Protein AF-A0A965M5K5-F1 (afdb_monomer)

Solvent-accessible surface area (backbone atoms only — not comparable to full-atom values): 6893 Å² total; per-residue (Å²): 137,81,85,82,77,78,61,75,72,68,76,51,75,85,61,80,86,78,63,58,69,83,73,72,34,47,52,85,70,65,74,43,80,76,83,81,88,82,84,82,57,75,68,66,70,62,76,50,98,75,80,91,78,84,81,61,47,14,80,85,69,72,48,99,52,55,62,46,61,48,78,47,70,35,86,67,61,70,53,76,47,80,55,97,96,39,81,46,77,50,40,54,77,40,76,48,77,44,83,87

pLDDT: mean 80.86, std 11.55, range [38.19, 95.94]

Structure (mmCIF, N/CA/C/O backbone):
data_AF-A0A965M5K5-F1
#
_entry.id   AF-A0A965M5K5-F1
#
loop_
_atom_site.group_PDB
_atom_site.id
_atom_site.type_symbol
_atom_site.label_atom_id
_atom_site.label_alt_id
_atom_site.label_comp_id
_atom_site.label_asym_id
_atom_site.label_entity_id
_atom_site.label_seq_id
_atom_site.pdbx_PDB_ins_code
_atom_site.Cartn_x
_atom_site.Cartn_y
_atom_site.Cartn_z
_atom_site.occupancy
_atom_site.B_iso_or_equiv
_atom_site.auth_seq_id
_atom_site.auth_comp_id
_atom_site.auth_asym_id
_atom_site.auth_atom_id
_atom_site.pdbx_PDB_model_num
ATOM 1 N N . MET A 1 1 ? 23.836 59.073 -7.704 1.00 39.19 1 MET A N 1
ATOM 2 C CA . MET A 1 1 ? 23.364 57.745 -7.252 1.00 39.19 1 MET A CA 1
ATOM 3 C C . MET A 1 1 ? 23.164 56.865 -8.479 1.00 39.19 1 MET A C 1
ATOM 5 O O . MET A 1 1 ? 22.210 57.086 -9.209 1.00 39.19 1 MET A O 1
ATOM 9 N N . LYS A 1 2 ? 24.096 55.951 -8.784 1.00 38.19 2 LYS A N 1
ATOM 10 C CA . LYS A 1 2 ? 23.910 54.954 -9.852 1.00 38.19 2 LYS A CA 1
ATOM 11 C C . LYS A 1 2 ? 23.387 53.677 -9.200 1.00 38.19 2 LYS A C 1
ATOM 13 O O . LYS A 1 2 ? 24.082 53.093 -8.379 1.00 38.19 2 LYS A O 1
ATOM 18 N N . SER A 1 3 ? 22.157 53.302 -9.537 1.00 51.09 3 SER A N 1
ATOM 19 C CA . SER A 1 3 ? 21.586 51.998 -9.202 1.00 51.09 3 SER A CA 1
ATOM 20 C C . SER A 1 3 ? 22.392 50.924 -9.935 1.00 51.09 3 SER A C 1
ATOM 22 O O . SER A 1 3 ? 22.411 50.906 -11.168 1.00 51.09 3 SER A O 1
ATOM 24 N N . SER A 1 4 ? 23.128 50.089 -9.199 1.00 51.69 4 SER A N 1
ATOM 25 C CA . SER A 1 4 ? 23.820 48.936 -9.771 1.00 51.69 4 SER A CA 1
ATOM 26 C C . SER A 1 4 ? 22.799 47.823 -9.990 1.00 51.69 4 SER A C 1
ATOM 28 O O . SER A 1 4 ? 22.407 47.136 -9.048 1.00 51.69 4 SER A O 1
ATOM 30 N N . SER A 1 5 ? 22.347 47.647 -11.228 1.00 59.56 5 SER A N 1
ATOM 31 C CA . SER A 1 5 ? 21.638 46.432 -11.617 1.00 59.56 5 SER A CA 1
ATOM 32 C C . SER A 1 5 ? 22.672 45.332 -11.846 1.00 59.56 5 SER A C 1
ATOM 34 O O . SER A 1 5 ? 23.463 45.391 -12.787 1.00 59.56 5 SER A O 1
ATOM 36 N N . THR A 1 6 ? 22.701 44.337 -10.962 1.00 60.0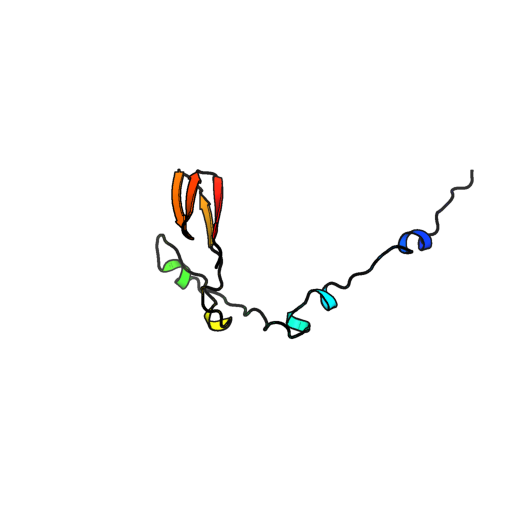6 6 THR A N 1
ATOM 37 C CA . THR A 1 6 ? 23.467 43.111 -11.200 1.00 60.06 6 THR A CA 1
ATOM 38 C C . THR A 1 6 ? 22.900 42.435 -12.452 1.00 60.06 6 THR A C 1
ATOM 40 O O . THR A 1 6 ? 21.693 42.182 -12.505 1.00 60.06 6 THR A O 1
ATOM 43 N N . PRO A 1 7 ? 23.711 42.161 -13.487 1.00 60.97 7 PRO A N 1
ATOM 44 C CA . PRO A 1 7 ? 23.215 41.515 -14.692 1.00 60.97 7 PRO A CA 1
ATOM 45 C C . PRO A 1 7 ? 22.739 40.095 -14.356 1.00 60.97 7 PRO A C 1
ATOM 47 O O . PRO A 1 7 ? 23.497 39.297 -13.814 1.00 60.97 7 PRO A O 1
ATOM 50 N N . LEU A 1 8 ? 21.496 39.764 -14.731 1.00 59.09 8 LEU A N 1
ATOM 51 C CA . LEU A 1 8 ? 20.837 38.456 -14.520 1.00 59.09 8 LEU A CA 1
ATOM 52 C C . LEU A 1 8 ? 21.705 37.234 -14.886 1.00 59.09 8 LEU A C 1
ATOM 54 O O 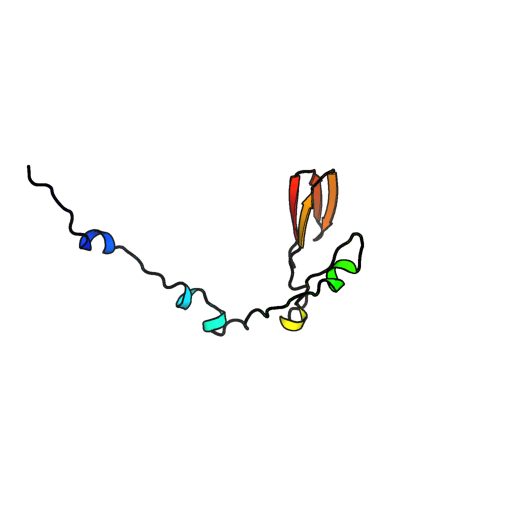. LEU A 1 8 ? 21.504 36.148 -14.351 1.00 59.09 8 LEU A O 1
ATOM 58 N N . ARG A 1 9 ? 22.686 37.411 -15.781 1.00 58.16 9 ARG A N 1
ATOM 59 C CA . ARG A 1 9 ? 23.647 36.377 -16.193 1.00 58.16 9 ARG A CA 1
ATOM 60 C C . ARG A 1 9 ? 24.494 35.828 -15.043 1.00 58.16 9 ARG A C 1
ATOM 62 O O . ARG A 1 9 ? 24.916 34.683 -15.129 1.00 58.16 9 ARG A O 1
ATOM 69 N N . ASP A 1 10 ? 24.730 36.600 -13.986 1.00 65.69 10 ASP A N 1
ATOM 70 C CA . ASP A 1 10 ? 25.612 36.171 -12.891 1.00 65.69 10 ASP A CA 1
ATOM 71 C C . ASP A 1 10 ? 24.923 35.204 -11.909 1.00 65.69 10 ASP A C 1
ATOM 73 O O . ASP A 1 10 ? 25.582 34.419 -11.240 1.00 65.69 10 ASP A O 1
ATOM 77 N N . LEU A 1 11 ? 23.585 35.185 -11.876 1.00 67.69 11 LEU A N 1
ATOM 78 C CA . LEU A 1 11 ? 22.800 34.345 -10.957 1.00 67.69 11 LEU A CA 1
ATOM 79 C C . LEU A 1 11 ? 22.668 32.882 -11.407 1.00 67.69 11 LEU A C 1
ATOM 81 O O . LEU A 1 11 ? 22.274 32.032 -10.616 1.00 67.69 11 LEU A O 1
ATOM 85 N N . THR A 1 12 ? 22.966 32.582 -12.673 1.00 74.88 12 THR A N 1
ATOM 86 C CA . THR A 1 12 ? 22.793 31.236 -13.255 1.00 74.88 12 THR A CA 1
ATOM 87 C C . THR A 1 12 ? 24.107 30.492 -13.466 1.00 74.88 12 THR A C 1
ATOM 89 O O . THR A 1 12 ? 24.087 29.330 -13.854 1.00 74.88 12 THR A O 1
ATOM 92 N N . LYS A 1 13 ? 25.247 31.127 -13.171 1.00 78.75 13 LYS A N 1
ATOM 93 C CA . LYS A 1 13 ? 26.586 30.552 -13.372 1.00 78.75 13 LYS A CA 1
ATOM 94 C C . LYS A 1 13 ? 26.813 29.246 -12.606 1.00 78.75 13 LYS A C 1
ATOM 96 O O . LYS A 1 13 ? 27.479 28.360 -13.121 1.00 78.75 13 LYS A O 1
ATOM 101 N N . GLU A 1 14 ? 26.216 29.140 -11.422 1.00 82.44 14 GLU A N 1
ATOM 102 C CA . GLU A 1 14 ? 26.27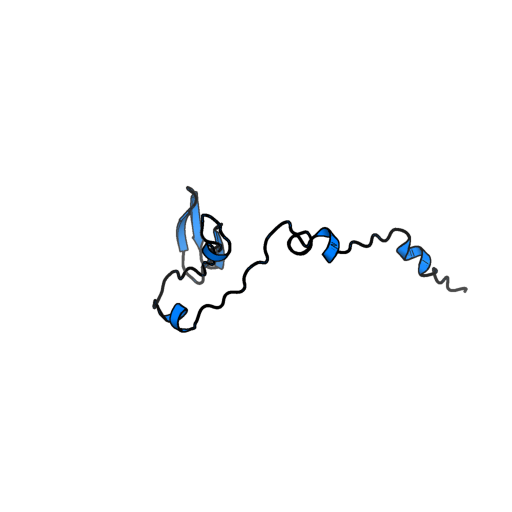6 27.963 -10.543 1.00 82.44 14 GLU A CA 1
ATOM 103 C C . GLU A 1 14 ? 24.960 27.160 -10.549 1.00 82.44 14 GLU A C 1
ATOM 105 O O . GLU A 1 14 ? 24.757 26.269 -9.724 1.00 82.44 14 GLU A O 1
ATOM 110 N N . ALA A 1 15 ? 24.011 27.491 -11.435 1.00 79.62 15 ALA A N 1
ATOM 111 C CA . ALA A 1 15 ? 22.727 26.802 -11.477 1.00 79.62 15 ALA A CA 1
ATOM 112 C C . ALA A 1 15 ? 22.882 25.433 -12.151 1.00 79.62 15 ALA A C 1
ATOM 114 O O . ALA A 1 15 ? 23.257 25.335 -13.319 1.00 79.62 15 ALA A O 1
ATOM 115 N N . LEU A 1 16 ? 22.542 24.372 -11.420 1.00 77.62 16 LEU A N 1
ATOM 116 C CA . LEU A 1 16 ? 22.481 23.012 -11.946 1.00 77.62 16 LEU A CA 1
ATOM 117 C C . LEU A 1 16 ? 21.041 22.696 -12.355 1.00 77.62 16 LEU A C 1
ATOM 119 O O . LEU A 1 16 ? 20.128 22.727 -11.529 1.00 77.62 16 LEU A O 1
ATOM 123 N N . TYR A 1 17 ? 20.838 22.399 -13.636 1.00 76.69 17 TYR A N 1
ATOM 124 C CA . TYR A 1 17 ? 19.563 21.911 -14.148 1.00 76.69 17 TYR A CA 1
ATOM 125 C C . TYR A 1 17 ? 19.567 20.384 -14.135 1.00 76.69 17 TYR A C 1
ATOM 127 O O . TYR A 1 17 ? 20.358 19.756 -14.837 1.00 76.69 17 TYR A O 1
ATOM 135 N N . TYR A 1 18 ? 18.672 19.796 -13.343 1.00 72.75 18 TYR A N 1
ATOM 136 C CA . TYR A 1 18 ? 18.422 18.361 -13.349 1.00 72.75 18 TYR A CA 1
ATOM 137 C C . TYR A 1 18 ? 17.079 18.104 -14.018 1.00 72.75 18 TYR A C 1
ATOM 139 O O . TYR A 1 18 ? 16.031 18.489 -13.497 1.00 72.75 18 TYR A O 1
ATOM 147 N N . ASP A 1 19 ? 17.113 17.449 -15.173 1.00 75.31 19 ASP A N 1
ATOM 148 C CA . ASP A 1 19 ? 15.903 16.934 -15.794 1.00 75.31 19 ASP A CA 1
ATOM 149 C C . ASP A 1 19 ? 15.465 15.657 -15.066 1.00 75.31 19 ASP A C 1
ATOM 151 O O . ASP A 1 19 ? 16.098 14.599 -15.138 1.00 75.31 19 ASP A O 1
ATOM 155 N N . TYR A 1 20 ? 14.364 15.774 -14.330 1.00 67.50 20 TYR A N 1
ATOM 156 C CA . TYR A 1 20 ? 13.809 14.680 -13.544 1.00 67.50 20 TYR A CA 1
ATOM 157 C C .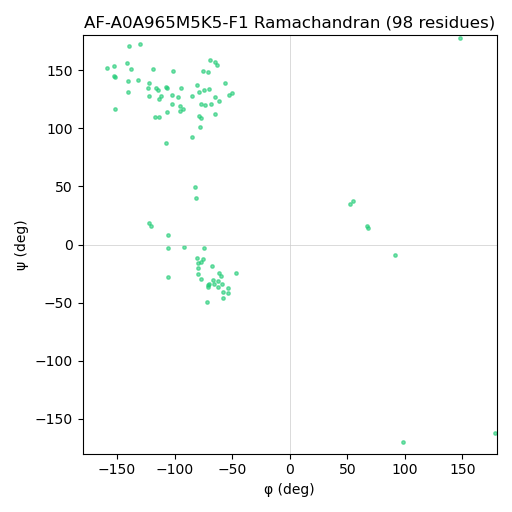 TYR A 1 20 ? 13.276 13.550 -14.438 1.00 67.50 20 TYR A C 1
ATOM 159 O O . TYR A 1 20 ? 13.321 12.381 -14.053 1.00 67.50 20 TYR A O 1
ATOM 167 N N . ALA A 1 21 ? 12.803 13.872 -15.648 1.00 67.44 21 ALA A N 1
ATOM 168 C CA . ALA A 1 21 ? 12.234 12.882 -16.554 1.00 67.44 21 ALA A CA 1
ATOM 169 C C . ALA A 1 21 ? 13.301 11.945 -17.138 1.00 67.44 21 ALA A C 1
ATOM 171 O O . ALA A 1 21 ? 13.032 10.756 -17.280 1.00 67.44 21 ALA A O 1
ATOM 172 N N . SER A 1 22 ? 14.509 12.434 -17.433 1.00 66.94 22 SER A N 1
ATOM 173 C CA . SER A 1 22 ? 15.603 11.584 -17.932 1.00 66.94 22 SER A CA 1
ATOM 174 C C . SER A 1 22 ? 16.329 10.798 -16.839 1.00 66.94 22 SER A C 1
ATOM 176 O O . SER A 1 22 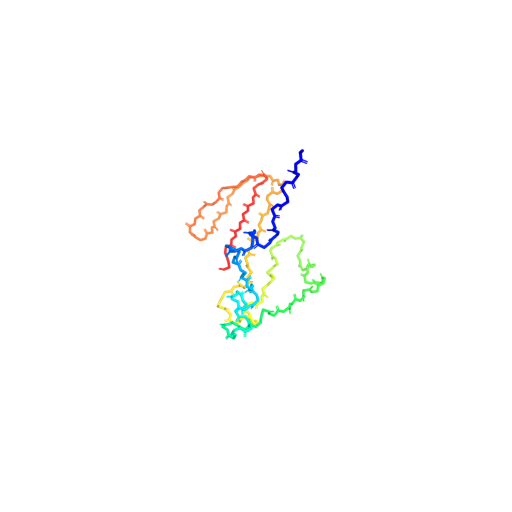? 16.895 9.746 -17.130 1.00 66.94 22 SER A O 1
ATOM 178 N N . THR A 1 23 ? 16.313 11.269 -15.589 1.00 65.06 23 THR A N 1
ATOM 179 C CA . THR A 1 23 ? 17.136 10.684 -14.511 1.00 65.06 23 THR A CA 1
ATOM 180 C C . THR A 1 23 ? 16.356 9.850 -13.495 1.00 65.06 23 THR A C 1
ATOM 182 O O . THR A 1 23 ? 16.912 8.906 -12.938 1.00 65.06 23 THR A O 1
ATOM 185 N N . ALA A 1 24 ? 15.073 10.144 -13.271 1.00 72.56 24 ALA A N 1
ATOM 186 C CA . ALA A 1 24 ? 14.249 9.497 -12.247 1.00 72.56 24 ALA A CA 1
ATOM 187 C C . ALA A 1 24 ? 12.992 8.815 -12.815 1.00 72.56 24 ALA A C 1
ATOM 189 O O . ALA A 1 24 ? 12.054 8.519 -12.074 1.00 72.56 24 ALA A O 1
ATOM 190 N N . ASN A 1 25 ? 12.963 8.541 -14.124 1.00 79.56 25 ASN A N 1
ATOM 191 C CA . ASN A 1 25 ? 11.873 7.812 -14.765 1.00 79.56 25 ASN A CA 1
ATOM 192 C C . ASN A 1 25 ? 12.295 6.382 -15.154 1.00 79.56 25 ASN A C 1
ATOM 194 O O . ASN A 1 25 ? 12.716 6.136 -16.289 1.00 79.56 25 ASN A O 1
ATOM 198 N N . PRO A 1 26 ? 12.165 5.408 -14.237 1.00 76.56 26 PRO A N 1
ATOM 199 C CA . PRO A 1 26 ? 12.580 4.032 -14.493 1.00 76.56 26 PRO A CA 1
ATOM 200 C C . PRO A 1 26 ? 11.714 3.335 -15.552 1.00 76.56 26 PRO A C 1
ATOM 202 O O . PRO A 1 26 ? 12.158 2.346 -16.128 1.00 76.56 26 PRO A O 1
ATOM 205 N N . ILE A 1 27 ? 10.514 3.852 -15.847 1.00 82.62 27 ILE A N 1
ATOM 206 C CA . ILE A 1 27 ? 9.648 3.325 -16.911 1.00 82.62 27 ILE A CA 1
ATOM 207 C C . ILE A 1 27 ? 10.235 3.685 -18.280 1.00 82.62 27 ILE A C 1
ATOM 209 O O . ILE A 1 27 ? 10.408 2.806 -19.121 1.00 82.62 27 ILE A O 1
ATOM 213 N N . PHE A 1 28 ? 10.600 4.953 -18.502 1.00 81.56 28 PHE A N 1
ATOM 214 C CA . PHE A 1 28 ? 11.226 5.383 -19.763 1.00 81.56 28 PHE A CA 1
ATOM 215 C C . PHE A 1 28 ? 12.608 4.756 -19.970 1.00 81.56 28 PHE A C 1
ATOM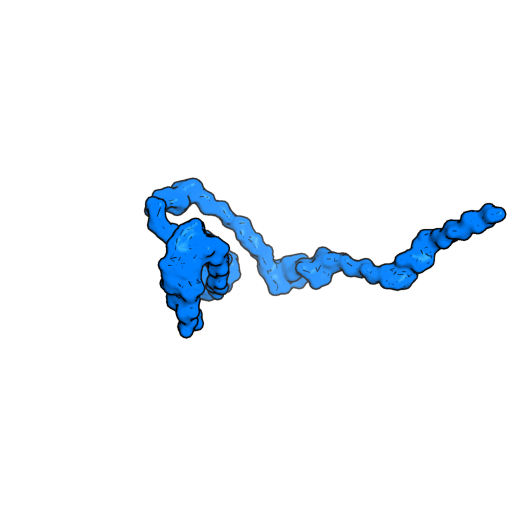 217 O O . PHE A 1 28 ? 12.967 4.426 -21.097 1.00 81.56 28 PHE A O 1
ATOM 224 N N . ALA A 1 29 ? 13.356 4.540 -18.886 1.00 82.06 29 ALA A N 1
ATOM 225 C CA . ALA A 1 29 ? 14.633 3.833 -18.918 1.00 82.06 29 ALA A CA 1
ATOM 226 C C . ALA A 1 29 ? 14.494 2.304 -19.101 1.00 82.06 29 ALA A C 1
ATOM 228 O O . ALA A 1 29 ? 15.505 1.610 -19.176 1.00 82.06 29 ALA A O 1
ATOM 229 N N . GLY A 1 30 ? 13.268 1.762 -19.142 1.00 82.00 30 GLY A N 1
ATOM 230 C CA . GLY A 1 30 ? 13.013 0.324 -19.282 1.00 82.00 30 GLY A CA 1
ATOM 231 C C . GLY A 1 30 ? 13.448 -0.519 -18.077 1.00 82.00 30 GLY A C 1
ATOM 232 O O . GLY A 1 30 ? 13.563 -1.736 -18.195 1.00 82.00 30 GLY A O 1
ATOM 233 N N . LEU A 1 31 ?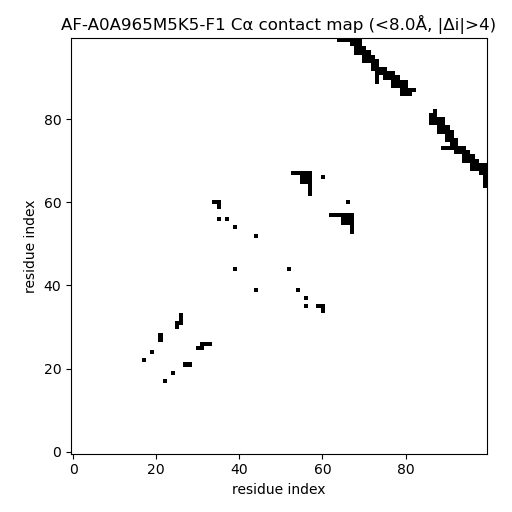 13.703 0.112 -16.926 1.00 82.31 31 LEU A N 1
ATOM 234 C CA . LEU A 1 31 ? 14.163 -0.544 -15.699 1.00 82.31 31 LEU A CA 1
ATOM 235 C C . LEU A 1 31 ? 13.027 -1.268 -14.968 1.00 82.31 31 LEU A C 1
ATOM 237 O O . LEU A 1 31 ? 13.275 -2.260 -14.287 1.00 82.31 31 LEU A O 1
ATOM 241 N N . ILE A 1 32 ? 11.791 -0.777 -15.103 1.00 78.25 32 ILE A N 1
ATOM 242 C CA . ILE A 1 32 ? 10.585 -1.409 -14.554 1.00 78.25 32 ILE A CA 1
ATOM 243 C C . ILE A 1 32 ? 9.439 -1.352 -15.576 1.00 78.25 32 ILE A C 1
ATOM 245 O O . ILE A 1 32 ? 9.380 -0.412 -16.374 1.00 78.25 32 ILE A O 1
ATOM 249 N N . PRO A 1 33 ? 8.499 -2.316 -15.558 1.00 76.62 33 PRO A N 1
ATOM 250 C CA . PRO A 1 33 ? 7.271 -2.204 -16.337 1.00 76.62 33 PRO A CA 1
ATOM 251 C C . PRO A 1 33 ? 6.405 -1.027 -15.844 1.00 76.62 33 PRO A C 1
ATOM 253 O O . PRO A 1 33 ? 6.508 -0.629 -14.680 1.00 76.62 33 PRO A O 1
ATOM 256 N N . PRO A 1 34 ? 5.514 -0.481 -16.692 1.00 81.81 34 PRO A N 1
ATOM 257 C CA . PRO A 1 34 ? 4.534 0.506 -16.257 1.00 81.81 34 PRO A CA 1
ATOM 258 C C . PRO A 1 34 ? 3.680 -0.032 -15.108 1.00 81.81 34 PRO A C 1
ATOM 260 O O . PRO A 1 34 ? 3.230 -1.179 -15.146 1.00 81.81 34 PRO A O 1
ATOM 263 N N . VAL A 1 35 ? 3.408 0.815 -14.117 1.00 82.69 35 VAL A N 1
ATOM 264 C CA . VAL A 1 35 ? 2.464 0.477 -13.049 1.00 82.69 35 VAL A CA 1
ATOM 265 C C . VAL A 1 35 ? 1.052 0.421 -13.655 1.00 82.69 35 VAL A C 1
ATOM 267 O O . VAL A 1 35 ? 0.601 1.415 -14.230 1.00 82.69 35 VAL A O 1
ATOM 270 N N . PRO A 1 36 ? 0.348 -0.721 -13.578 1.00 83.62 36 PRO A N 1
ATOM 271 C CA . PRO A 1 36 ? -0.958 -0.895 -14.179 1.00 83.62 36 PRO A CA 1
ATOM 272 C C . PRO A 1 36 ? -1.992 -0.066 -13.423 1.00 83.62 36 PRO A C 1
ATOM 274 O O . PRO A 1 36 ? -2.091 -0.116 -12.198 1.00 83.62 36 PRO A O 1
ATOM 277 N N . TYR A 1 37 ? -2.818 0.655 -14.173 1.00 85.75 37 TYR A N 1
ATOM 278 C CA . TYR A 1 37 ? -4.009 1.280 -13.621 1.00 85.75 37 TYR A CA 1
ATOM 279 C C . TYR A 1 37 ? -5.087 0.217 -13.375 1.00 85.75 37 TYR A C 1
ATOM 281 O O . TYR A 1 37 ? -5.375 -0.613 -14.244 1.00 85.75 37 TYR A O 1
ATOM 289 N N . HIS A 1 38 ? -5.704 0.243 -12.195 1.00 87.25 38 HIS A N 1
ATOM 290 C CA . HIS A 1 38 ? -6.827 -0.627 -11.874 1.00 87.25 38 HIS A CA 1
ATOM 291 C C . HIS A 1 38 ? -7.887 0.119 -11.064 1.00 87.25 38 HIS A C 1
ATOM 293 O O . HIS A 1 38 ? -7.578 0.765 -10.067 1.00 87.25 38 HIS A O 1
ATOM 299 N N . SER A 1 39 ? -9.142 0.001 -11.498 1.00 90.44 39 SER A N 1
ATOM 300 C CA . SER A 1 39 ? -10.311 0.492 -10.773 1.00 90.44 39 SER A CA 1
ATOM 301 C C . SER A 1 39 ? -11.080 -0.680 -10.175 1.00 90.44 39 SER A C 1
ATOM 303 O O . SER A 1 39 ? -11.359 -1.657 -10.871 1.00 90.44 39 SER A O 1
ATOM 305 N N . PHE A 1 40 ? -11.466 -0.544 -8.910 1.00 88.81 40 PHE A N 1
ATOM 306 C CA . PHE A 1 40 ? -12.377 -1.455 -8.223 1.00 88.81 40 PHE A CA 1
ATOM 307 C C . PHE A 1 40 ? -13.803 -0.903 -8.335 1.00 88.81 40 PHE A C 1
ATOM 309 O O . PHE A 1 40 ? -14.012 0.302 -8.179 1.00 88.81 40 PHE A O 1
ATOM 316 N N . SER A 1 41 ? -14.780 -1.756 -8.653 1.00 93.06 41 SER A N 1
ATOM 317 C CA . SER A 1 41 ? -16.173 -1.322 -8.809 1.00 93.06 41 SER A CA 1
ATOM 318 C C . SER A 1 41 ? -16.792 -0.917 -7.462 1.00 93.06 41 SER A C 1
ATOM 320 O O . SER A 1 41 ? -16.339 -1.376 -6.416 1.00 93.06 41 SER A O 1
ATOM 322 N N . PRO A 1 42 ? -17.866 -0.110 -7.441 1.00 88.50 42 PRO A N 1
ATOM 323 C CA . PRO A 1 42 ? -18.605 0.168 -6.208 1.00 88.50 42 PRO A CA 1
ATOM 324 C C . PRO A 1 42 ? -19.066 -1.099 -5.473 1.00 88.50 42 PRO A C 1
ATOM 326 O O . PRO A 1 42 ? -18.994 -1.154 -4.247 1.00 88.50 42 PRO A O 1
ATOM 329 N N . ASP A 1 43 ? -19.468 -2.134 -6.215 1.00 93.25 43 ASP A N 1
ATOM 330 C CA . ASP A 1 43 ? -19.911 -3.418 -5.657 1.00 93.25 43 ASP A CA 1
ATOM 331 C C . ASP A 1 43 ? -18.801 -4.126 -4.869 1.00 93.25 43 ASP A C 1
ATOM 333 O O . ASP A 1 43 ? -19.077 -4.790 -3.871 1.00 93.25 43 ASP A O 1
ATOM 337 N N . PHE A 1 44 ? -17.533 -3.945 -5.262 1.00 89.06 44 PHE A N 1
ATOM 338 C CA . PHE A 1 44 ? -16.388 -4.463 -4.511 1.00 89.06 44 PHE A CA 1
ATOM 339 C C . PHE A 1 44 ? -16.368 -3.930 -3.071 1.00 89.06 44 PHE A C 1
ATOM 341 O O . PHE A 1 44 ? -16.132 -4.688 -2.132 1.00 89.06 44 PHE A O 1
ATOM 348 N N . PHE A 1 45 ? -16.682 -2.647 -2.877 1.00 83.38 45 PHE A N 1
ATOM 349 C CA . PHE A 1 45 ? -16.675 -2.004 -1.560 1.00 83.38 45 PHE A CA 1
ATOM 350 C C . PHE A 1 45 ? -17.889 -2.351 -0.693 1.00 83.38 45 PHE A C 1
ATOM 352 O O . PHE A 1 45 ? -17.862 -2.126 0.513 1.00 83.38 45 PHE A O 1
ATOM 359 N N . GLN A 1 46 ? -18.940 -2.920 -1.283 1.00 86.81 46 GLN A N 1
ATOM 360 C CA . GLN A 1 46 ? -20.168 -3.295 -0.576 1.00 86.81 46 GLN A CA 1
ATOM 361 C C . GLN A 1 46 ? -20.145 -4.738 -0.057 1.00 86.81 46 GLN A C 1
ATOM 363 O O . GLN A 1 46 ? -21.080 -5.171 0.612 1.00 86.81 46 GLN A O 1
ATOM 368 N N . GLN A 1 47 ? -19.070 -5.488 -0.321 1.00 85.94 47 GLN A N 1
ATOM 369 C CA . GLN A 1 47 ? -18.950 -6.897 0.067 1.00 85.94 47 GLN A CA 1
ATOM 370 C C . GLN A 1 47 ? -19.003 -7.130 1.585 1.00 85.94 47 GLN A C 1
ATOM 372 O O . GLN A 1 47 ? -19.315 -8.238 2.022 1.00 85.94 47 GLN A O 1
ATOM 377 N N . LYS A 1 48 ? -18.660 -6.124 2.398 1.00 78.44 48 LYS A N 1
ATOM 378 C CA . LYS A 1 48 ? -18.622 -6.222 3.864 1.00 78.44 48 LYS A CA 1
ATOM 379 C C . LYS A 1 48 ? -19.147 -4.936 4.494 1.00 78.44 48 LYS A C 1
ATOM 381 O O . LYS A 1 48 ? -18.822 -3.849 4.033 1.00 78.44 48 LYS A O 1
ATOM 386 N N . SER A 1 49 ? -19.903 -5.062 5.586 1.00 71.25 49 SER A N 1
ATOM 387 C CA . SER A 1 49 ? -20.342 -3.915 6.396 1.00 71.25 49 SER A CA 1
ATOM 388 C C . SER A 1 49 ? -19.186 -3.282 7.178 1.00 71.25 49 SER A C 1
ATOM 390 O O . SER A 1 49 ? -19.143 -2.067 7.348 1.00 71.25 49 SER A O 1
ATOM 392 N N . SER A 1 50 ? -18.230 -4.097 7.628 1.00 74.69 50 SER A N 1
ATOM 393 C CA . SER A 1 50 ? -16.941 -3.664 8.162 1.00 74.69 50 SER A CA 1
ATOM 394 C C . SER A 1 50 ? -15.884 -4.744 7.920 1.00 74.69 50 SER A C 1
ATOM 396 O O . SER A 1 50 ? -16.170 -5.943 7.935 1.00 74.69 50 SER A O 1
ATOM 398 N N . GLY A 1 51 ? -14.649 -4.327 7.648 1.00 72.94 51 GLY A N 1
ATOM 399 C CA . GLY A 1 51 ? -13.530 -5.241 7.450 1.00 72.94 51 GLY A CA 1
ATOM 400 C C . GLY A 1 51 ? -12.504 -4.722 6.453 1.00 72.94 51 GLY A C 1
ATOM 401 O O . GLY A 1 51 ? -12.663 -3.660 5.860 1.00 72.94 51 GLY A O 1
ATOM 402 N N . ILE A 1 52 ? -11.439 -5.500 6.272 1.00 76.56 52 ILE A N 1
ATOM 403 C CA . ILE A 1 52 ? -10.385 -5.202 5.302 1.00 76.56 52 ILE A CA 1
ATOM 404 C C . ILE A 1 52 ? -10.813 -5.739 3.929 1.00 76.56 52 ILE A C 1
ATOM 406 O O . ILE A 1 52 ? -11.176 -6.918 3.795 1.00 76.56 52 ILE A O 1
ATOM 410 N N . LEU A 1 53 ? -10.766 -4.861 2.925 1.00 81.50 53 LEU A N 1
ATOM 411 C CA . LEU A 1 53 ? -10.903 -5.182 1.507 1.00 81.50 53 LEU A CA 1
ATOM 412 C C . LEU A 1 53 ? -9.558 -4.888 0.823 1.00 81.50 53 LEU A C 1
ATOM 414 O O . LEU A 1 53 ? -9.170 -3.722 0.740 1.00 81.50 53 LEU A O 1
ATOM 418 N N . PRO A 1 54 ? -8.808 -5.915 0.392 1.00 82.19 54 PRO A N 1
ATOM 419 C CA . PRO A 1 54 ? -7.488 -5.714 -0.190 1.00 82.19 54 PRO A CA 1
ATOM 420 C C . PRO A 1 54 ? -7.613 -5.136 -1.603 1.00 82.19 54 PRO A C 1
ATOM 422 O O . PRO A 1 54 ? -8.182 -5.772 -2.487 1.00 82.19 54 PRO A O 1
ATOM 425 N N . LEU A 1 55 ? -7.051 -3.947 -1.830 1.00 85.44 55 LEU A N 1
ATOM 426 C CA . LEU A 1 55 ? -6.952 -3.324 -3.157 1.00 85.44 55 LEU A CA 1
ATOM 427 C C . LEU A 1 55 ? -5.754 -3.875 -3.942 1.00 85.44 55 LEU A C 1
ATOM 429 O O . LEU A 1 55 ? -4.937 -3.120 -4.460 1.00 85.44 55 LEU A O 1
ATOM 433 N N . ASP A 1 56 ? -5.639 -5.200 -4.001 1.00 86.44 56 ASP A N 1
ATOM 434 C CA . ASP A 1 56 ? -4.436 -5.870 -4.481 1.00 86.44 56 ASP A CA 1
ATOM 435 C C . ASP A 1 56 ? -4.333 -5.892 -6.018 1.00 86.44 56 ASP A C 1
ATOM 437 O O . ASP A 1 56 ? -5.262 -6.280 -6.726 1.00 86.44 56 ASP A O 1
ATOM 441 N N . VAL A 1 57 ? -3.166 -5.500 -6.533 1.00 87.19 57 VAL A N 1
ATOM 442 C CA . VAL A 1 57 ? -2.792 -5.569 -7.958 1.00 87.19 57 VAL A CA 1
ATOM 443 C C . VAL A 1 57 ? -1.546 -6.436 -8.193 1.00 87.19 57 VAL A C 1
ATOM 445 O O . VAL A 1 57 ? -0.940 -6.369 -9.266 1.00 87.19 57 VAL A O 1
ATOM 448 N N . SER A 1 58 ? -1.165 -7.255 -7.207 1.00 88.50 58 SER A N 1
ATOM 449 C CA . SER A 1 58 ? 0.038 -8.097 -7.202 1.00 88.50 58 SER A CA 1
ATOM 450 C C . SER A 1 58 ? 0.156 -9.005 -8.417 1.00 88.50 58 SER A C 1
ATOM 452 O O . SER A 1 58 ? 1.221 -9.075 -9.028 1.00 88.50 58 SER A O 1
ATOM 454 N N . GLU A 1 59 ? -0.950 -9.615 -8.838 1.00 86.56 59 GLU A N 1
ATOM 455 C CA . GLU A 1 59 ? -1.011 -10.474 -10.022 1.00 86.56 59 GLU A CA 1
ATOM 456 C C . GLU A 1 59 ? -0.570 -9.724 -11.290 1.00 86.56 59 GLU A C 1
ATOM 458 O O . GLU A 1 59 ? 0.268 -10.205 -12.055 1.00 86.56 59 GLU A O 1
ATOM 463 N N . LYS A 1 60 ? -1.068 -8.496 -11.482 1.00 85.75 60 LYS A N 1
ATOM 464 C CA . LYS A 1 60 ? -0.707 -7.648 -12.631 1.00 85.75 60 LYS A CA 1
ATOM 465 C C . LYS A 1 60 ? 0.733 -7.149 -12.537 1.00 85.75 60 LYS A C 1
ATOM 467 O O . LYS A 1 60 ? 1.396 -7.003 -13.562 1.00 85.75 60 LYS A O 1
ATOM 472 N N . MET A 1 61 ? 1.203 -6.904 -11.315 1.00 84.62 61 MET A N 1
ATOM 473 C CA . MET A 1 61 ? 2.569 -6.467 -11.011 1.00 84.62 61 MET A CA 1
ATOM 474 C C . MET A 1 61 ? 3.592 -7.608 -11.001 1.00 84.62 61 MET A C 1
ATOM 476 O O . MET A 1 61 ? 4.792 -7.340 -10.984 1.00 84.62 61 MET A O 1
ATOM 480 N N . LYS A 1 62 ? 3.140 -8.868 -11.032 1.00 85.38 62 LYS A N 1
ATOM 481 C CA . LYS A 1 62 ? 3.970 -10.077 -10.918 1.00 85.38 62 LYS A CA 1
ATOM 482 C C . LYS A 1 62 ? 4.845 -10.090 -9.657 1.00 85.38 62 LYS A C 1
ATOM 484 O O . LYS A 1 62 ? 5.985 -10.553 -9.703 1.00 85.38 62 LYS A O 1
ATOM 489 N N . CYS A 1 63 ? 4.331 -9.583 -8.537 1.00 84.19 63 CYS A N 1
ATOM 490 C CA . CYS A 1 63 ? 5.027 -9.623 -7.251 1.00 84.19 63 CYS A CA 1
ATOM 491 C C . CYS A 1 63 ? 4.482 -10.746 -6.348 1.00 84.19 63 CYS A C 1
ATOM 493 O O . CYS A 1 63 ? 3.309 -11.097 -6.446 1.00 84.19 63 CYS A O 1
ATOM 495 N N . PRO A 1 64 ? 5.323 -11.331 -5.474 1.00 83.81 64 PRO A N 1
ATOM 496 C CA . PRO A 1 64 ? 4.957 -12.509 -4.682 1.00 83.81 64 PRO A CA 1
ATOM 497 C C . PRO A 1 64 ? 4.016 -12.221 -3.500 1.00 83.81 64 PRO A C 1
ATOM 499 O O . PRO A 1 64 ? 3.500 -13.161 -2.904 1.00 83.81 64 PRO A O 1
ATOM 502 N N . GLY A 1 65 ? 3.813 -10.952 -3.141 1.00 83.12 65 GLY A N 1
ATOM 503 C CA . GLY A 1 65 ? 2.923 -10.519 -2.063 1.00 83.12 65 GLY A CA 1
ATOM 504 C C . GLY A 1 65 ? 1.971 -9.415 -2.525 1.00 83.12 65 GLY A C 1
ATOM 505 O O . GLY A 1 65 ? 2.130 -8.924 -3.648 1.00 83.12 65 GLY A O 1
ATOM 506 N N . PRO A 1 66 ? 0.997 -9.022 -1.684 1.00 84.38 66 PRO A N 1
ATOM 507 C CA . PRO A 1 66 ? 0.042 -7.971 -2.014 1.00 84.38 66 PRO A CA 1
ATOM 508 C C . PRO A 1 66 ? 0.753 -6.694 -2.457 1.00 84.38 66 PRO A C 1
ATOM 510 O O . PRO A 1 66 ? 1.612 -6.180 -1.752 1.00 84.38 66 PRO A O 1
ATOM 513 N N . ALA A 1 67 ? 0.387 -6.127 -3.603 1.00 84.75 67 ALA A N 1
ATOM 514 C CA . ALA A 1 67 ? 0.995 -4.895 -4.112 1.00 84.75 67 ALA A CA 1
ATOM 515 C C . ALA A 1 67 ? 0.383 -3.648 -3.454 1.00 84.75 67 ALA A C 1
ATOM 517 O O . ALA A 1 67 ? 0.063 -2.664 -4.124 1.00 84.75 67 ALA A O 1
ATOM 518 N N . THR A 1 68 ? 0.113 -3.699 -2.152 1.00 80.19 68 THR A N 1
ATOM 519 C CA . THR A 1 68 ? -0.610 -2.641 -1.441 1.00 80.19 68 THR A CA 1
ATOM 520 C C . THR A 1 68 ? -0.186 -2.604 0.015 1.00 80.19 68 THR A C 1
ATOM 522 O O . THR A 1 68 ? -0.435 -3.543 0.766 1.00 80.19 68 THR A O 1
ATOM 525 N N . SER A 1 69 ? 0.415 -1.488 0.424 1.00 81.12 69 SER A N 1
ATOM 526 C CA . SER A 1 69 ? 0.588 -1.176 1.839 1.00 81.12 69 SER A CA 1
ATOM 527 C C . SER A 1 69 ? -0.759 -0.819 2.464 1.00 81.12 69 SER A C 1
ATOM 529 O O . SER A 1 69 ? -1.650 -0.265 1.815 1.00 81.12 69 SER A O 1
ATOM 531 N N . GLN A 1 70 ? -0.919 -1.131 3.745 1.00 82.75 70 GLN A N 1
ATOM 532 C CA . GLN A 1 70 ? -2.144 -0.829 4.482 1.00 82.75 70 GLN A CA 1
ATOM 533 C C . GLN A 1 70 ? -1.909 0.391 5.364 1.00 82.75 70 GLN A C 1
ATOM 535 O O . GLN A 1 70 ? -0.952 0.411 6.136 1.00 82.75 70 GLN A O 1
ATOM 540 N N . LEU A 1 71 ? -2.787 1.390 5.275 1.00 84.44 71 LEU A N 1
ATOM 541 C CA . LEU A 1 71 ? -2.799 2.541 6.174 1.00 84.44 71 LEU A CA 1
ATOM 542 C C . LEU A 1 71 ? -4.053 2.487 7.042 1.00 84.44 71 LEU A C 1
ATOM 544 O O . LEU A 1 71 ? -5.170 2.395 6.536 1.00 84.44 71 LEU A O 1
ATOM 548 N N . PHE A 1 72 ? -3.854 2.582 8.349 1.00 86.00 72 PHE A N 1
ATOM 549 C CA . PHE A 1 72 ? -4.913 2.630 9.344 1.00 86.00 72 PHE A CA 1
ATOM 550 C C . PHE A 1 72 ? -4.871 3.975 10.065 1.00 86.00 72 PHE A C 1
ATOM 552 O O . PHE A 1 72 ? -3.806 4.426 10.486 1.00 86.00 72 PHE A O 1
ATOM 559 N N . PHE A 1 73 ? -6.040 4.588 10.235 1.00 84.94 73 PHE A N 1
ATOM 560 C CA . PHE A 1 73 ? -6.240 5.744 11.102 1.00 84.94 73 PHE A CA 1
ATOM 561 C C . PHE A 1 73 ? -7.148 5.347 12.265 1.00 84.94 73 PHE A C 1
ATOM 563 O O . PHE A 1 73 ? -8.256 4.846 12.048 1.00 84.94 73 PHE A O 1
ATOM 570 N N . VAL A 1 74 ? -6.697 5.576 13.498 1.00 87.75 74 VAL A N 1
ATOM 571 C CA . VAL A 1 74 ? -7.497 5.283 14.691 1.00 87.75 74 VAL A CA 1
ATOM 572 C C . VAL A 1 74 ? -8.412 6.468 14.977 1.00 87.75 74 VAL A C 1
ATOM 574 O O . VAL A 1 74 ? -8.048 7.411 15.679 1.00 87.75 74 VAL A O 1
ATOM 577 N N . PHE A 1 75 ? -9.632 6.411 14.450 1.00 83.56 75 PHE A N 1
ATOM 578 C CA . PHE A 1 75 ? -10.625 7.464 14.667 1.00 83.56 75 PHE A CA 1
ATOM 579 C C . PHE A 1 75 ? -11.011 7.615 16.152 1.00 83.56 75 PHE A C 1
ATOM 581 O O . PHE A 1 75 ? -11.210 8.734 16.628 1.00 83.56 75 PHE A O 1
ATOM 588 N N . GLN A 1 76 ? -11.086 6.501 16.893 1.00 88.50 76 GLN A N 1
ATOM 589 C CA . GLN A 1 76 ? -11.416 6.455 18.322 1.00 88.50 76 GLN A CA 1
ATOM 590 C C . GLN A 1 76 ? -10.920 5.148 18.971 1.00 88.50 76 GLN A C 1
ATOM 592 O O . GLN A 1 76 ? -10.857 4.115 18.309 1.00 88.50 76 GLN A O 1
ATOM 597 N N . GLY A 1 77 ? -10.625 5.182 20.277 1.00 91.62 77 GLY A N 1
ATOM 598 C CA . GLY A 1 77 ? -10.258 4.008 21.082 1.00 91.62 77 GLY A CA 1
ATOM 599 C C . GLY A 1 77 ? -8.750 3.833 21.280 1.00 91.62 77 GLY A C 1
ATOM 600 O O . GLY A 1 77 ? -7.963 4.728 20.987 1.00 91.62 77 GLY A O 1
ATOM 601 N N . SER A 1 78 ? -8.355 2.682 21.815 1.00 95.69 78 SER A N 1
ATOM 602 C CA . SER A 1 78 ? -6.958 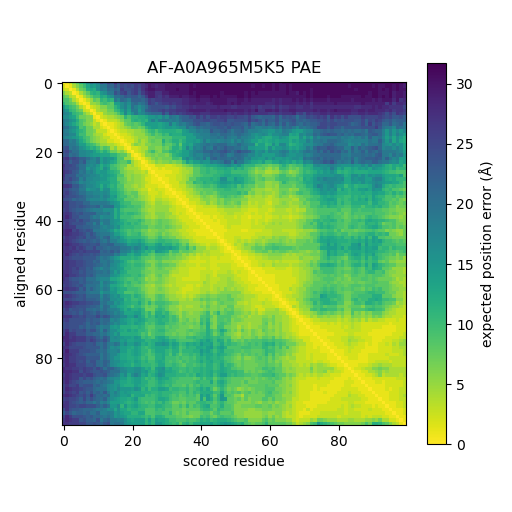2.271 21.988 1.00 95.69 78 SER A CA 1
ATOM 603 C C . SER A 1 78 ? -6.855 0.753 21.980 1.00 95.69 78 SER A C 1
ATOM 605 O O . SER A 1 78 ? -7.810 0.074 22.367 1.00 95.69 78 SER A O 1
ATOM 607 N N . GLY A 1 79 ? -5.705 0.224 21.587 1.00 94.00 79 GLY A N 1
ATOM 608 C CA . GLY A 1 79 ? -5.489 -1.212 21.531 1.00 94.00 79 GLY A CA 1
ATOM 609 C C . GLY A 1 79 ? -4.110 -1.580 21.012 1.00 94.00 79 GLY A C 1
ATOM 610 O O . GLY A 1 79 ? -3.194 -0.763 20.985 1.00 94.00 79 GLY A O 1
ATOM 611 N N . ARG A 1 80 ? -3.997 -2.837 20.590 1.00 94.19 80 ARG A N 1
ATOM 612 C CA . ARG A 1 80 ? -2.758 -3.465 20.147 1.00 94.19 80 ARG A CA 1
ATOM 613 C C . ARG A 1 80 ? -2.973 -4.193 18.830 1.00 94.19 80 ARG A C 1
ATOM 615 O O . ARG A 1 80 ? -3.983 -4.871 18.655 1.00 94.19 80 ARG A O 1
ATOM 622 N N . THR A 1 81 ? -1.977 -4.119 17.956 1.00 90.75 81 THR A N 1
ATOM 623 C CA . THR A 1 81 ? -1.864 -4.944 16.748 1.00 90.75 81 THR A CA 1
ATOM 624 C C . THR A 1 81 ? -0.557 -5.731 16.777 1.00 90.75 81 THR A C 1
ATOM 626 O O . THR A 1 81 ? 0.490 -5.198 17.148 1.00 90.75 81 THR A O 1
ATOM 629 N N . GLU A 1 82 ? -0.603 -6.997 16.364 1.00 92.12 82 GLU A N 1
ATOM 630 C CA . GLU A 1 82 ? 0.589 -7.811 16.118 1.00 92.12 82 GLU A CA 1
ATOM 631 C C . GLU A 1 82 ? 0.860 -7.892 14.618 1.00 92.12 82 GLU A C 1
ATOM 633 O O . GLU A 1 82 ? 0.015 -8.350 13.851 1.00 92.12 82 GLU A O 1
ATOM 638 N N . ALA A 1 83 ? 2.035 -7.435 14.191 1.00 85.19 83 ALA A N 1
ATOM 639 C CA . ALA A 1 83 ? 2.442 -7.461 12.791 1.00 85.19 83 ALA A CA 1
ATOM 640 C C . ALA A 1 83 ? 3.966 -7.521 12.677 1.00 85.19 83 ALA A C 1
ATOM 642 O O . ALA A 1 83 ? 4.679 -6.924 13.483 1.00 85.19 83 ALA A O 1
ATOM 643 N N . CYS A 1 84 ? 4.479 -8.233 11.671 1.00 83.31 84 CYS A N 1
ATOM 644 C CA . CYS A 1 84 ? 5.921 -8.354 11.410 1.00 83.31 84 CYS A CA 1
ATOM 645 C C . CYS A 1 84 ? 6.735 -8.807 12.645 1.00 83.31 84 CYS A C 1
ATOM 647 O O . CYS A 1 84 ? 7.849 -8.335 12.870 1.00 83.31 84 CYS A O 1
ATOM 649 N N . GLY A 1 85 ? 6.158 -9.672 13.489 1.00 89.88 85 GLY A N 1
ATOM 650 C CA . GLY A 1 85 ? 6.779 -10.122 14.743 1.00 89.88 85 GLY A CA 1
ATOM 651 C C . GLY A 1 85 ? 6.906 -9.033 15.817 1.00 89.88 85 GLY A C 1
ATOM 652 O O . GLY A 1 85 ? 7.646 -9.206 16.783 1.00 89.88 85 GLY A O 1
ATOM 653 N N . ARG A 1 86 ? 6.216 -7.901 15.654 1.00 89.38 86 ARG A N 1
ATOM 654 C CA . ARG A 1 86 ? 6.208 -6.775 16.586 1.00 89.38 86 ARG A CA 1
ATOM 655 C C . ARG A 1 86 ? 4.809 -6.524 17.122 1.00 89.38 86 ARG A C 1
ATOM 657 O O . ARG A 1 86 ? 3.805 -6.769 16.461 1.00 89.38 86 ARG A O 1
ATOM 664 N N . THR A 1 87 ? 4.783 -5.996 18.335 1.00 94.12 87 THR A N 1
ATOM 665 C CA . THR A 1 87 ? 3.589 -5.455 18.974 1.00 94.12 87 THR A CA 1
ATOM 666 C C . THR A 1 87 ? 3.565 -3.948 18.772 1.00 94.12 87 THR A C 1
ATOM 668 O O . THR A 1 87 ? 4.546 -3.276 19.090 1.00 94.12 87 THR A O 1
ATOM 671 N N . ILE A 1 88 ? 2.459 -3.431 18.244 1.00 93.12 88 ILE A N 1
ATOM 672 C CA . ILE A 1 88 ? 2.222 -2.000 18.062 1.00 93.12 88 ILE A CA 1
ATOM 673 C C . ILE A 1 88 ? 1.015 -1.629 18.914 1.00 93.12 88 ILE A C 1
ATOM 675 O O . ILE A 1 88 ? -0.108 -2.033 18.615 1.00 93.12 88 ILE A O 1
ATOM 679 N N . GLU A 1 89 ? 1.268 -0.883 19.983 1.00 95.88 89 GLU A N 1
ATOM 680 C CA . GLU A 1 89 ? 0.233 -0.232 20.783 1.00 95.88 89 GLU A CA 1
ATOM 681 C C . GLU A 1 89 ? -0.197 1.059 20.077 1.00 95.88 89 GLU A C 1
ATOM 683 O O . GLU A 1 89 ? 0.649 1.801 19.574 1.00 95.88 89 GLU A O 1
ATOM 688 N N . TRP A 1 90 ? -1.498 1.331 20.041 1.00 95.94 90 TRP A N 1
ATOM 689 C CA . TRP A 1 90 ? -2.069 2.490 19.360 1.00 95.94 90 TRP A CA 1
ATOM 690 C C . TRP A 1 90 ? -3.232 3.095 20.150 1.00 95.94 90 TRP A C 1
ATOM 692 O O . TRP A 1 90 ? -3.902 2.430 20.947 1.00 95.94 90 TRP A O 1
ATOM 702 N N . LYS A 1 91 ? -3.500 4.376 19.913 1.00 95.25 91 LYS A N 1
ATOM 703 C CA . LYS A 1 91 ? -4.593 5.153 20.510 1.00 95.25 91 LYS A CA 1
ATOM 704 C C . LYS A 1 91 ? -5.247 6.076 19.483 1.00 95.25 91 LYS A C 1
ATOM 706 O O . LYS A 1 91 ? -4.763 6.244 18.369 1.00 95.25 91 LYS A O 1
ATOM 711 N N . GLN A 1 92 ? -6.362 6.685 19.874 1.00 94.69 92 GLN A N 1
ATOM 712 C CA . GLN A 1 92 ? -7.083 7.664 19.071 1.00 94.69 92 GLN A CA 1
ATOM 713 C C . GLN A 1 92 ? -6.146 8.752 18.534 1.00 94.69 92 GLN A C 1
ATOM 715 O O . GLN A 1 92 ? -5.394 9.364 19.292 1.00 94.69 92 GLN A O 1
ATOM 720 N N . GLY A 1 93 ? -6.250 9.008 17.231 1.00 90.81 93 GLY A N 1
ATOM 721 C CA . GLY A 1 93 ? -5.420 9.965 16.505 1.00 90.81 93 GLY A CA 1
ATOM 722 C C . GLY A 1 93 ? -4.148 9.370 15.898 1.00 90.81 93 GLY A C 1
ATOM 723 O O . GLY A 1 93 ? -3.512 10.051 15.095 1.00 90.81 93 GLY A O 1
ATOM 724 N N . ASP A 1 94 ? -3.792 8.123 16.220 1.00 94.44 94 ASP A N 1
ATOM 725 C CA . ASP A 1 94 ? -2.615 7.479 15.641 1.00 94.44 94 ASP A CA 1
ATOM 726 C C . ASP A 1 94 ? -2.852 7.042 14.188 1.00 94.44 94 ASP A C 1
ATOM 728 O O . ASP A 1 94 ? -3.954 6.652 13.780 1.00 94.44 94 ASP A O 1
ATOM 732 N N . PHE A 1 95 ? -1.760 7.055 13.425 1.00 90.81 95 PHE A N 1
ATOM 733 C CA . PHE A 1 95 ? -1.663 6.491 12.086 1.00 90.81 95 PHE A CA 1
ATOM 734 C C . PHE A 1 95 ? -0.690 5.315 12.101 1.00 90.81 95 PHE A C 1
ATOM 736 O O . PHE A 1 95 ? 0.422 5.429 12.618 1.00 90.81 95 PHE A O 1
ATOM 743 N N . MET A 1 96 ? -1.084 4.200 11.493 1.00 90.25 96 MET A N 1
ATOM 744 C CA . MET A 1 96 ? -0.222 3.034 11.309 1.00 90.25 96 MET A CA 1
ATOM 745 C C . MET A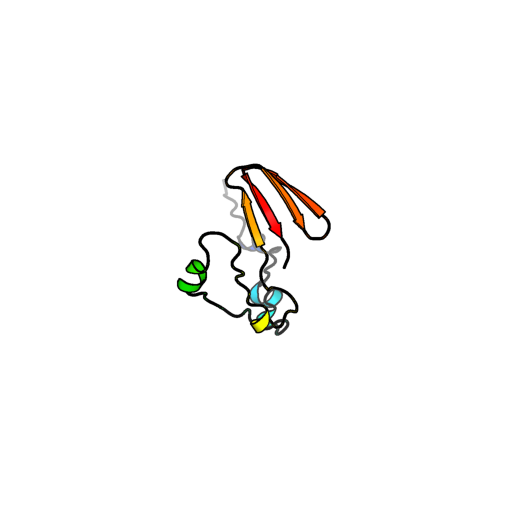 1 96 ? -0.131 2.700 9.827 1.00 90.25 96 MET A C 1
ATOM 747 O O . MET A 1 96 ? -1.149 2.664 9.138 1.00 90.25 96 MET A O 1
ATOM 751 N N . VAL A 1 97 ? 1.080 2.429 9.348 1.00 87.81 97 VAL A N 1
ATOM 752 C CA . VAL A 1 97 ? 1.323 1.956 7.984 1.00 87.81 97 VAL A CA 1
ATOM 753 C C . VAL A 1 97 ? 2.048 0.626 8.058 1.00 87.81 97 VAL A C 1
ATOM 755 O O . VAL A 1 97 ? 3.080 0.518 8.721 1.00 87.81 97 VAL A O 1
ATOM 758 N N . PHE A 1 98 ? 1.517 -0.373 7.364 1.00 85.44 98 PHE A N 1
ATOM 759 C CA . PHE A 1 98 ? 2.130 -1.687 7.248 1.00 85.44 98 PHE A CA 1
ATOM 760 C C . PHE A 1 98 ? 2.705 -1.869 5.844 1.00 85.44 98 PHE A C 1
ATOM 762 O O . PHE A 1 98 ? 2.040 -1.498 4.868 1.00 85.44 98 PHE A O 1
ATOM 769 N N . PRO A 1 99 ? 3.935 -2.401 5.728 1.00 81.31 99 PRO A N 1
ATOM 770 C CA . PRO A 1 99 ? 4.510 -2.723 4.431 1.00 81.31 99 PRO A CA 1
ATOM 771 C C . PRO A 1 99 ? 3.682 -3.804 3.723 1.00 81.31 99 PRO A C 1
ATOM 773 O O . PRO A 1 99 ? 2.985 -4.587 4.370 1.00 81.31 99 PRO A O 1
ATOM 776 N N . ALA A 1 100 ? 3.776 -3.789 2.394 1.00 72.62 100 ALA A N 1
ATOM 777 C CA . ALA A 1 100 ? 3.330 -4.861 1.511 1.00 72.62 100 ALA A CA 1
ATOM 778 C C . ALA A 1 100 ? 4.138 -6.151 1.734 1.00 72.62 100 ALA A C 1
ATOM 780 O O . ALA A 1 100 ? 5.354 -6.027 2.025 1.00 72.62 100 ALA A O 1
#

Secondary structure (DSSP, 8-state):
-------GGGGSTTPPP--HHHHS-TTTTTSSPPPPP----HHHHTS-SSS------HHHHT-SS-S--EEEE--S-EEEEEETTEEEEEETT-EEEE--

Sequence (100 aa):
MKSSSTPLRDLTKEALYYDYASTANPIFAGLIPPVPYHSFSPDFFQQKSSGILPLDVSEKMKCPGPATSQLFFVFQGSGRTEACGRTIEWKQGDFMVFPA

Foldseek 3Di:
DDDDDDPPVVVCPPPDDDDCCVPVPCCVVVNAPDDDDDDDDPVQVVPDPDDDRQPFPCVVRVHPDGPDKDKDAQCADWDWDDDPNDIDTDGHGDMDIGDD

Mean predicted aligned error: 11.87 Å

Nearest PDB structures (foldseek):
  3fjs-assembly2_D  TM=8.111E-01  e=2.465E+00  Cupriavidus pinatubonensis JMP134

Radius of gyration: 24.31 Å; Cα contacts (8 Å, |Δi|>4): 87; chains: 1; bounding box: 47×70×42 Å